Protein AF-A0A6L7PBS0-F1 (afdb_monomer_lite)

Secondary structure (DSSP, 8-state):
-HHHHHHTT---EEEE-SSTTHHHHHHHHHHHHHHHHT----EEEES-GGGGTT-S-------PPPPTT--HHHHHHHHHHHH-

Radius of gyration: 15.19 Å; chains: 1; bounding box: 37×24×37 Å

Foldseek 3Di:
DVLVCQLVQNAAEEAEDQDPPVQQVVQVVSVVCCVVSVYPHHGHYDPDPVVCPPDPDDDDPDADDDDPPDDPVNRCVRRVVVVD

Sequence (84 aa):
MAQILAARGYADVTLIDIVEGLPQGKALDIQEASPWVGTSVRVSGTNDWADTAGSDVVVVTSGVPRRPGMTREDLLGTNAGIVR

Structure (mmCIF, N/CA/C/O backbone):
data_AF-A0A6L7PBS0-F1
#
_entry.id   AF-A0A6L7PBS0-F1
#
loop_
_atom_site.group_PDB
_atom_site.id
_atom_site.type_symbol
_atom_site.label_atom_id
_atom_site.label_alt_id
_atom_site.label_comp_id
_atom_site.label_asym_id
_atom_site.label_entity_id
_atom_site.label_seq_id
_atom_site.pdbx_PDB_ins_code
_atom_site.Cartn_x
_atom_site.Cartn_y
_atom_site.Cartn_z
_atom_site.occupancy
_atom_site.B_iso_or_equiv
_atom_site.auth_seq_id
_atom_site.auth_comp_id
_atom_site.auth_asym_id
_atom_site.auth_atom_id
_atom_site.pdbx_PDB_model_num
ATOM 1 N N . MET A 1 1 ? 6.065 -2.534 5.284 1.00 86.75 1 MET A N 1
ATOM 2 C CA . MET A 1 1 ? 6.189 -3.858 4.626 1.00 86.75 1 MET A CA 1
ATOM 3 C C . MET A 1 1 ? 6.569 -3.741 3.156 1.00 86.75 1 MET A C 1
ATOM 5 O O . MET A 1 1 ? 7.516 -4.412 2.774 1.00 86.75 1 MET A O 1
ATOM 9 N N . ALA A 1 2 ? 5.923 -2.872 2.369 1.00 94.62 2 ALA A N 1
ATOM 10 C CA . ALA A 1 2 ? 6.235 -2.665 0.946 1.00 94.62 2 ALA A CA 1
ATOM 11 C C . ALA A 1 2 ? 7.733 -2.508 0.631 1.00 94.62 2 ALA A C 1
ATOM 13 O O . ALA A 1 2 ? 8.252 -3.237 -0.202 1.00 94.62 2 ALA A O 1
ATOM 14 N N . GLN A 1 3 ? 8.453 -1.6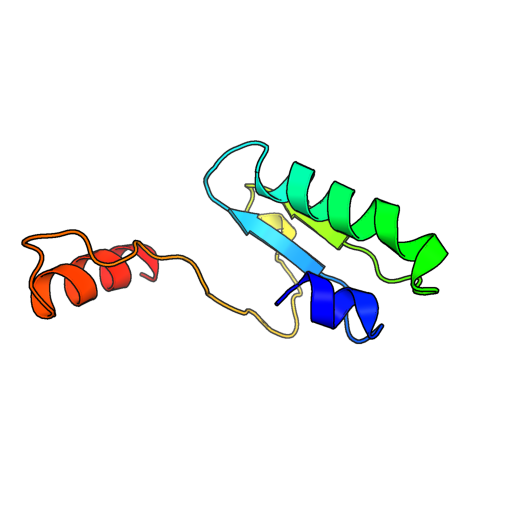57 1.370 1.00 95.44 3 GLN A N 1
ATOM 15 C CA . GLN A 1 3 ? 9.896 -1.467 1.176 1.00 95.44 3 GLN A CA 1
ATOM 16 C C . GLN A 1 3 ? 10.706 -2.768 1.308 1.00 95.44 3 GLN A C 1
ATOM 18 O O . GLN A 1 3 ? 11.646 -2.972 0.554 1.00 95.44 3 GLN A O 1
ATOM 23 N N . ILE A 1 4 ? 10.348 -3.664 2.236 1.00 96.12 4 ILE A N 1
ATOM 24 C CA . ILE A 1 4 ? 11.061 -4.940 2.423 1.00 96.12 4 ILE A CA 1
ATOM 25 C C . ILE A 1 4 ? 10.760 -5.897 1.265 1.00 96.12 4 ILE A C 1
ATOM 27 O O . ILE A 1 4 ? 11.669 -6.572 0.791 1.00 96.12 4 ILE A O 1
ATOM 31 N N . LEU A 1 5 ? 9.502 -5.956 0.814 1.00 96.00 5 LEU A N 1
ATOM 32 C CA . LEU A 1 5 ? 9.095 -6.789 -0.324 1.00 96.00 5 LEU A CA 1
ATOM 33 C C . LEU A 1 5 ? 9.798 -6.344 -1.610 1.00 96.00 5 LEU A C 1
ATOM 35 O O . LEU A 1 5 ? 10.382 -7.177 -2.302 1.00 96.00 5 LEU A O 1
ATOM 39 N N . ALA A 1 6 ? 9.814 -5.032 -1.860 1.00 96.06 6 ALA A N 1
ATOM 40 C CA . ALA A 1 6 ? 10.497 -4.435 -2.999 1.00 96.06 6 ALA A CA 1
ATOM 41 C C . ALA A 1 6 ? 12.013 -4.654 -2.921 1.00 96.06 6 ALA A C 1
ATOM 43 O O . ALA A 1 6 ? 12.598 -5.201 -3.849 1.00 96.06 6 ALA A O 1
ATOM 44 N N . ALA A 1 7 ? 12.640 -4.347 -1.779 1.00 96.19 7 ALA A N 1
ATOM 45 C CA . ALA A 1 7 ? 14.084 -4.494 -1.592 1.00 96.19 7 ALA A CA 1
ATOM 46 C C . ALA A 1 7 ? 14.588 -5.941 -1.731 1.00 96.19 7 ALA A C 1
ATOM 48 O O . ALA A 1 7 ? 15.752 -6.159 -2.053 1.00 96.19 7 ALA A O 1
ATOM 49 N N . ARG A 1 8 ? 13.732 -6.936 -1.476 1.00 96.44 8 ARG A N 1
ATOM 50 C CA . ARG A 1 8 ? 14.066 -8.357 -1.651 1.00 96.44 8 ARG A CA 1
ATOM 51 C C . ARG A 1 8 ? 13.705 -8.917 -3.025 1.00 96.44 8 ARG A C 1
ATOM 53 O O . ARG A 1 8 ? 14.014 -10.076 -3.284 1.00 96.44 8 ARG A O 1
ATOM 60 N N . GLY A 1 9 ? 13.063 -8.133 -3.889 1.00 95.56 9 GLY A N 1
ATOM 61 C CA . GLY A 1 9 ? 12.695 -8.585 -5.227 1.00 95.56 9 GLY A CA 1
ATOM 62 C C . GLY A 1 9 ? 11.529 -9.577 -5.266 1.00 95.56 9 GLY A C 1
ATOM 63 O O . GLY A 1 9 ? 11.462 -10.376 -6.193 1.00 95.56 9 GLY A O 1
ATOM 64 N N . TYR A 1 10 ? 10.660 -9.606 -4.249 1.00 95.62 10 TYR A N 1
ATOM 65 C CA . TYR A 1 10 ? 9.667 -10.683 -4.106 1.00 95.62 10 TYR A CA 1
ATOM 66 C C . TYR A 1 10 ? 8.371 -10.471 -4.883 1.00 95.62 10 TYR A C 1
ATOM 68 O O . TYR A 1 10 ? 7.742 -11.453 -5.266 1.00 95.62 10 TYR A O 1
ATOM 76 N N . ALA A 1 11 ? 7.946 -9.225 -5.072 1.00 96.25 11 ALA A N 1
ATOM 77 C CA . ALA A 1 11 ? 6.701 -8.907 -5.757 1.00 96.25 11 ALA A CA 1
ATOM 78 C C . ALA A 1 11 ? 6.711 -7.454 -6.225 1.00 96.25 11 ALA A C 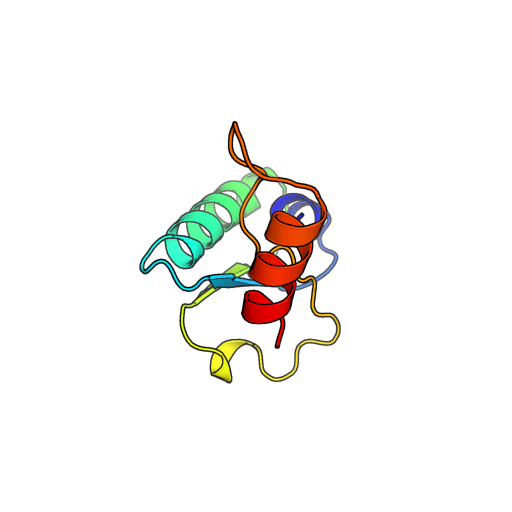1
ATOM 80 O O . ALA A 1 11 ? 7.289 -6.606 -5.543 1.00 96.25 11 ALA A O 1
ATOM 81 N N . ASP A 1 12 ? 6.009 -7.181 -7.323 1.00 97.44 12 ASP A N 1
ATOM 82 C CA . ASP A 1 12 ? 5.548 -5.833 -7.645 1.00 97.44 12 ASP A CA 1
ATOM 83 C C . ASP A 1 12 ? 4.519 -5.378 -6.606 1.00 97.44 12 ASP A C 1
ATOM 85 O O . ASP A 1 12 ? 3.743 -6.180 -6.080 1.00 97.44 12 ASP A O 1
ATOM 89 N N . VAL A 1 13 ? 4.551 -4.094 -6.249 1.00 97.75 13 VAL A N 1
ATOM 90 C CA . VAL A 1 13 ? 3.770 -3.566 -5.125 1.00 97.75 13 VAL A CA 1
ATOM 91 C C . VAL A 1 13 ? 2.951 -2.359 -5.559 1.00 97.75 13 VAL A C 1
ATOM 93 O O . VAL A 1 13 ? 3.502 -1.345 -5.983 1.00 97.75 13 VAL A O 1
ATOM 96 N N . THR A 1 14 ? 1.638 -2.432 -5.354 1.00 98.19 14 THR A N 1
ATOM 97 C CA . THR A 1 14 ? 0.734 -1.278 -5.428 1.00 98.19 14 THR A CA 1
ATOM 98 C C . THR A 1 14 ? 0.367 -0.839 -4.013 1.00 98.19 14 THR A C 1
ATOM 100 O O . THR A 1 14 ? -0.215 -1.599 -3.240 1.00 98.19 14 THR A O 1
ATOM 103 N N . LEU A 1 15 ? 0.742 0.386 -3.652 1.00 97.94 15 LEU A N 1
ATOM 104 C CA . LEU A 1 15 ? 0.350 1.039 -2.407 1.00 97.94 15 LEU A CA 1
ATOM 105 C C . LEU A 1 15 ? -0.953 1.797 -2.626 1.00 97.94 15 LEU A C 1
ATOM 107 O O . LEU A 1 15 ? -1.007 2.677 -3.479 1.00 97.94 15 LEU A O 1
ATOM 111 N N . ILE A 1 16 ? -1.966 1.504 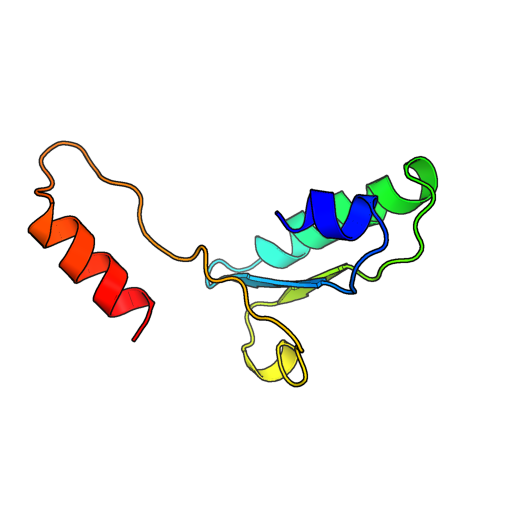-1.818 1.00 96.94 16 ILE A N 1
ATOM 112 C CA . ILE A 1 16 ? -3.224 2.246 -1.807 1.00 96.94 16 ILE A CA 1
ATOM 113 C C . ILE A 1 16 ? -3.438 2.916 -0.454 1.00 96.94 16 ILE A C 1
ATOM 115 O O . ILE A 1 16 ? -3.217 2.308 0.593 1.00 96.94 16 ILE A O 1
ATOM 119 N N . ASP A 1 17 ? -3.863 4.174 -0.484 1.00 96.50 17 ASP A N 1
ATOM 120 C CA . ASP A 1 17 ? -4.291 4.919 0.698 1.00 96.50 17 ASP A CA 1
ATOM 121 C C . ASP A 1 17 ? -5.408 5.899 0.308 1.00 96.50 17 ASP A C 1
ATOM 123 O O . ASP A 1 17 ? -5.552 6.252 -0.860 1.00 96.50 17 ASP A O 1
ATOM 127 N N . ILE A 1 18 ? -6.204 6.353 1.272 1.00 94.69 18 ILE A N 1
ATOM 128 C CA . ILE A 1 18 ? -7.222 7.392 1.053 1.00 94.69 18 ILE A CA 1
ATOM 129 C C . ILE A 1 18 ? -6.609 8.797 1.031 1.00 94.69 18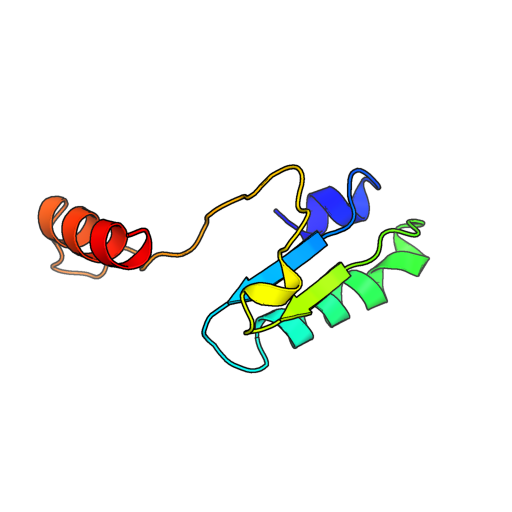 ILE A C 1
ATOM 131 O O . ILE A 1 18 ? -7.216 9.727 0.506 1.00 94.69 18 ILE A O 1
ATOM 135 N N . VAL A 1 19 ? -5.427 8.968 1.629 1.00 96.12 19 VAL A N 1
ATOM 136 C CA . VAL A 1 19 ? -4.728 10.252 1.669 1.00 96.12 19 VAL A CA 1
ATOM 137 C C . VAL A 1 19 ? -4.053 10.489 0.323 1.00 96.12 19 VAL A C 1
ATOM 139 O O . VAL A 1 19 ? -3.119 9.781 -0.055 1.00 96.12 19 VAL A O 1
ATOM 142 N N . GLU A 1 20 ? -4.522 11.497 -0.405 1.00 96.88 20 GLU A N 1
ATOM 143 C CA . GLU A 1 20 ? -3.986 11.865 -1.715 1.00 96.88 20 GLU A CA 1
ATOM 144 C C . GLU A 1 20 ? -2.490 12.214 -1.644 1.00 96.88 20 GLU A C 1
ATOM 146 O O . GLU A 1 20 ? -2.022 12.866 -0.707 1.00 96.88 20 GLU A O 1
ATOM 151 N N . GLY A 1 21 ? -1.718 11.739 -2.623 1.00 96.88 21 GLY A N 1
ATOM 152 C CA . GLY A 1 21 ? -0.279 11.997 -2.744 1.00 96.88 21 GLY A CA 1
ATOM 153 C C . GLY A 1 21 ? 0.608 11.170 -1.805 1.00 96.88 21 GLY A C 1
ATOM 154 O O . GLY A 1 21 ? 1.781 10.942 -2.113 1.00 96.88 21 GLY A O 1
ATOM 155 N N . LEU A 1 22 ? 0.072 10.672 -0.685 1.00 97.81 22 LEU A N 1
ATOM 156 C CA . LEU A 1 22 ? 0.817 9.843 0.262 1.00 97.81 22 LEU A CA 1
ATOM 157 C C . LEU A 1 22 ? 1.319 8.522 -0.356 1.00 97.81 22 LEU A C 1
A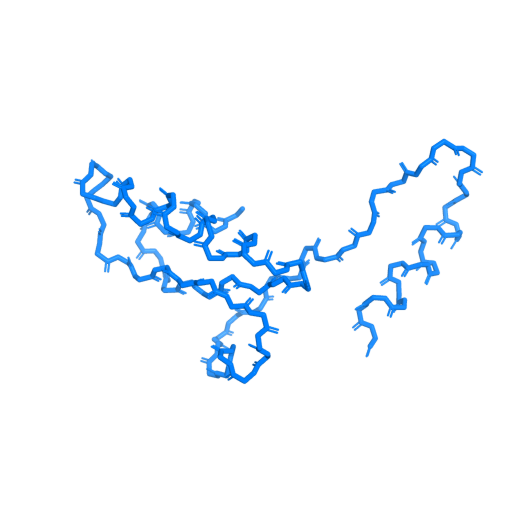TOM 159 O O . LEU A 1 22 ? 2.518 8.244 -0.226 1.00 97.81 22 LEU A O 1
ATOM 163 N N . PRO A 1 23 ? 0.478 7.691 -1.008 1.00 98.00 23 PRO A N 1
ATOM 164 C CA . PRO A 1 23 ? 0.947 6.427 -1.564 1.00 98.00 23 PRO A CA 1
ATOM 165 C C . PRO A 1 23 ? 1.907 6.650 -2.738 1.00 98.00 23 PRO A C 1
ATOM 167 O O . PRO A 1 23 ? 2.901 5.935 -2.839 1.00 98.00 23 PRO A O 1
ATOM 170 N N . GLN A 1 24 ? 1.680 7.672 -3.570 1.00 98.44 24 GLN A N 1
ATOM 171 C CA . GLN A 1 24 ? 2.553 8.046 -4.689 1.00 98.44 24 GLN A CA 1
ATOM 172 C C . GLN A 1 24 ? 3.940 8.457 -4.191 1.00 98.44 24 GLN A C 1
ATOM 174 O O . GLN A 1 24 ? 4.945 7.955 -4.690 1.00 98.44 24 GLN A O 1
ATOM 179 N N . GLY A 1 25 ? 4.001 9.321 -3.173 1.00 98.38 25 GLY A N 1
ATOM 180 C CA . GLY A 1 25 ? 5.264 9.762 -2.585 1.00 98.38 25 GLY A CA 1
ATOM 181 C C . GLY A 1 25 ? 6.051 8.608 -1.964 1.00 98.38 25 GLY A C 1
ATOM 182 O O . GLY A 1 25 ? 7.255 8.499 -2.172 1.00 98.38 25 GLY A O 1
ATOM 183 N N . LYS A 1 26 ? 5.375 7.691 -1.258 1.00 97.94 26 LYS A N 1
ATOM 184 C CA . LYS A 1 26 ? 6.018 6.488 -0.699 1.00 97.94 26 LYS A CA 1
ATOM 185 C C . LYS A 1 26 ? 6.505 5.522 -1.775 1.00 97.94 26 LYS A C 1
ATOM 187 O O . LYS A 1 26 ? 7.566 4.927 -1.615 1.00 97.94 26 LYS A O 1
ATOM 192 N N . ALA A 1 27 ? 5.729 5.336 -2.839 1.00 98.12 27 ALA A N 1
ATOM 193 C CA . ALA A 1 27 ? 6.132 4.499 -3.960 1.00 98.12 27 ALA A CA 1
ATOM 194 C C . ALA A 1 27 ? 7.369 5.074 -4.660 1.00 98.12 27 ALA A C 1
ATOM 196 O O . ALA A 1 27 ? 8.310 4.328 -4.918 1.00 98.12 27 ALA A O 1
ATOM 197 N N . LEU A 1 28 ? 7.394 6.392 -4.885 1.00 98.12 28 LEU A N 1
ATOM 198 C CA . LEU A 1 28 ? 8.537 7.098 -5.458 1.00 98.12 28 LEU A CA 1
ATOM 199 C C . LEU A 1 28 ? 9.794 6.933 -4.596 1.00 98.12 28 LEU A C 1
ATOM 201 O O . LEU A 1 28 ? 10.816 6.506 -5.118 1.00 98.12 28 LEU A O 1
ATOM 205 N N . ASP A 1 29 ? 9.696 7.169 -3.285 1.00 97.69 29 ASP A N 1
ATOM 206 C CA . ASP A 1 29 ? 10.811 7.012 -2.336 1.00 97.69 29 ASP A CA 1
ATOM 207 C C . ASP A 1 29 ? 11.420 5.592 -2.387 1.00 97.69 29 ASP A C 1
ATOM 209 O O . ASP A 1 29 ? 12.635 5.406 -2.468 1.00 97.69 29 ASP A O 1
ATOM 213 N N . ILE A 1 30 ? 10.575 4.555 -2.446 1.00 97.12 30 ILE A N 1
ATOM 214 C CA . ILE A 1 30 ? 11.045 3.167 -2.596 1.00 97.12 30 ILE A CA 1
ATOM 215 C C . ILE A 1 30 ? 11.674 2.937 -3.983 1.00 97.12 30 ILE A C 1
ATOM 217 O O . ILE A 1 30 ? 12.709 2.271 -4.095 1.00 97.12 30 ILE A O 1
ATOM 221 N N . GLN A 1 31 ? 11.069 3.469 -5.048 1.00 96.31 31 GLN A N 1
ATOM 222 C CA . GLN A 1 31 ? 11.555 3.287 -6.415 1.00 96.31 31 GLN A CA 1
ATOM 223 C C . GLN A 1 31 ? 12.913 3.977 -6.633 1.00 96.31 31 GLN A C 1
ATOM 225 O O . GLN A 1 31 ? 13.794 3.399 -7.269 1.00 96.31 31 GLN A O 1
ATOM 230 N N . GLU A 1 32 ? 13.133 5.154 -6.049 1.00 96.69 32 GLU A N 1
ATOM 231 C CA . GLU A 1 32 ? 14.405 5.888 -6.107 1.00 96.69 32 GLU A CA 1
ATOM 232 C C . GLU A 1 32 ? 15.546 5.146 -5.393 1.00 96.69 32 GLU A C 1
ATOM 234 O O . GLU A 1 32 ? 16.696 5.210 -5.830 1.00 96.69 32 GLU A O 1
ATOM 239 N N . ALA A 1 33 ? 15.240 4.351 -4.362 1.00 95.94 33 ALA A N 1
ATOM 240 C CA . ALA A 1 33 ? 16.215 3.474 -3.711 1.00 95.94 33 ALA A CA 1
ATOM 241 C C . ALA A 1 33 ? 16.562 2.214 -4.537 1.00 95.94 33 ALA A C 1
ATOM 243 O O . ALA A 1 33 ? 17.577 1.560 -4.282 1.00 95.94 33 ALA A O 1
ATOM 244 N N . SER A 1 34 ? 15.751 1.855 -5.538 1.00 94.69 34 SER A N 1
ATOM 245 C CA . SER A 1 34 ? 15.853 0.574 -6.260 1.00 94.69 34 SER A CA 1
ATOM 246 C C . SER A 1 34 ? 17.193 0.336 -6.975 1.00 94.69 34 SER A C 1
ATOM 248 O O . SER A 1 34 ? 17.705 -0.782 -6.865 1.00 94.69 34 SER A O 1
ATOM 250 N N . PRO A 1 35 ? 17.821 1.330 -7.644 1.00 94.25 35 PRO A N 1
ATOM 251 C CA . PRO A 1 35 ? 19.128 1.149 -8.282 1.00 94.25 35 PRO A CA 1
ATOM 252 C C . PRO A 1 35 ? 20.243 0.834 -7.285 1.00 94.25 35 PRO A C 1
ATOM 254 O O . PRO A 1 35 ? 21.156 0.077 -7.601 1.00 94.25 35 PRO A O 1
ATOM 257 N N . TRP A 1 36 ? 20.159 1.395 -6.077 1.00 96.25 36 TRP A N 1
ATOM 258 C CA . TRP A 1 36 ? 21.124 1.132 -5.013 1.00 96.25 36 TRP A CA 1
ATOM 259 C C . TRP A 1 36 ? 20.931 -0.256 -4.401 1.00 96.25 36 TRP A C 1
ATOM 261 O O . TRP A 1 36 ? 21.899 -0.967 -4.146 1.00 96.25 36 TRP A O 1
ATOM 271 N N . VAL A 1 37 ? 19.676 -0.658 -4.185 1.00 95.69 37 VAL A N 1
ATOM 272 C CA . VAL A 1 37 ? 19.348 -1.982 -3.635 1.00 95.69 37 VAL A CA 1
ATOM 273 C C . VAL A 1 37 ? 19.568 -3.099 -4.668 1.00 95.69 37 VAL A C 1
ATOM 275 O O . VAL A 1 37 ? 19.791 -4.246 -4.292 1.00 95.69 37 VAL A O 1
ATOM 278 N N . GLY A 1 38 ? 19.557 -2.773 -5.964 1.00 96.19 38 GLY A N 1
ATOM 279 C CA . GLY A 1 38 ? 19.797 -3.724 -7.051 1.00 96.19 38 GLY A CA 1
ATOM 280 C C . GLY A 1 38 ? 18.563 -4.546 -7.425 1.00 96.19 38 GLY A C 1
ATOM 281 O O . GLY A 1 38 ? 18.693 -5.709 -7.799 1.00 96.19 38 GLY A O 1
ATOM 282 N N . THR A 1 39 ? 17.366 -3.962 -7.315 1.00 95.75 39 THR A N 1
ATOM 283 C CA . THR A 1 39 ? 16.101 -4.635 -7.664 1.00 95.75 39 THR A CA 1
ATOM 284 C C . THR A 1 39 ? 15.422 -3.940 -8.837 1.00 95.75 39 THR A C 1
ATOM 286 O O . THR A 1 39 ? 15.511 -2.721 -8.978 1.00 95.75 39 THR A O 1
ATOM 289 N N . SER A 1 40 ? 14.707 -4.713 -9.650 1.00 94.00 40 SER A N 1
ATOM 290 C CA . SER A 1 40 ? 13.887 -4.216 -10.761 1.00 94.00 40 SER A CA 1
ATOM 291 C C . SER A 1 40 ? 12.385 -4.294 -10.475 1.00 94.00 40 SER A C 1
ATOM 293 O O . SER A 1 40 ? 11.589 -4.297 -11.411 1.00 94.00 40 SER A O 1
ATOM 295 N N . VAL A 1 41 ? 12.000 -4.402 -9.201 1.00 95.88 41 VAL A N 1
ATOM 296 C CA . VAL A 1 41 ? 10.593 -4.420 -8.788 1.00 95.88 41 VAL A CA 1
ATOM 297 C C . VAL A 1 41 ? 9.931 -3.092 -9.132 1.00 95.88 41 VAL A C 1
ATOM 299 O O . VAL A 1 41 ? 10.518 -2.020 -8.947 1.00 95.88 41 VAL A O 1
ATOM 302 N N . ARG A 1 42 ? 8.685 -3.165 -9.599 1.00 96.56 42 ARG A N 1
ATOM 303 C CA . ARG A 1 42 ? 7.829 -2.001 -9.785 1.00 96.56 42 ARG A CA 1
ATOM 304 C C . ARG A 1 42 ? 7.067 -1.706 -8.502 1.00 96.56 42 ARG A C 1
ATOM 306 O O . ARG A 1 42 ? 6.331 -2.550 -7.992 1.00 96.56 42 ARG A O 1
ATOM 313 N N . VAL A 1 43 ? 7.194 -0.475 -8.020 1.00 97.75 43 VAL A N 1
ATOM 314 C CA . VAL A 1 43 ? 6.382 0.045 -6.921 1.00 97.75 43 VAL A CA 1
ATOM 315 C C . VAL A 1 43 ? 5.545 1.205 -7.436 1.00 97.75 43 VAL A C 1
ATOM 317 O O . VAL A 1 43 ? 6.064 2.152 -8.021 1.00 97.75 43 VAL A O 1
ATOM 320 N N . SER A 1 44 ? 4.234 1.127 -7.234 1.00 98.00 44 SER A N 1
ATOM 321 C CA . SER A 1 44 ? 3.285 2.175 -7.605 1.00 98.00 44 SER A CA 1
ATOM 322 C C . SER A 1 44 ? 2.461 2.607 -6.397 1.00 98.00 44 SER A C 1
ATOM 324 O O . SER A 1 44 ? 2.338 1.873 -5.417 1.00 98.00 44 SER A O 1
ATOM 326 N N . GLY A 1 45 ? 1.939 3.829 -6.448 1.00 98.19 45 GLY A N 1
ATOM 327 C CA . GLY A 1 45 ? 1.075 4.389 -5.421 1.00 98.19 45 GLY A CA 1
ATOM 328 C C . GLY A 1 45 ? -0.188 4.952 -6.054 1.00 98.19 45 GLY A C 1
ATOM 329 O O . GLY A 1 45 ? -0.101 5.618 -7.082 1.00 98.19 45 GLY A O 1
ATOM 330 N N . THR A 1 46 ? -1.343 4.688 -5.453 1.00 98.25 46 THR A N 1
ATOM 331 C CA . THR A 1 46 ? -2.653 5.072 -5.986 1.00 98.25 46 THR A CA 1
ATOM 332 C C . THR A 1 46 ? -3.637 5.409 -4.869 1.00 98.25 46 THR A C 1
ATOM 334 O O . THR A 1 46 ? -3.476 4.997 -3.721 1.00 98.25 46 THR A O 1
ATOM 337 N N . ASN A 1 47 ? -4.673 6.160 -5.219 1.00 97.75 47 ASN A N 1
ATOM 338 C CA . ASN A 1 47 ? -5.852 6.371 -4.387 1.00 97.75 47 ASN A CA 1
ATOM 339 C C . ASN A 1 47 ? -7.095 5.666 -4.976 1.00 97.75 47 ASN A C 1
ATOM 341 O O . ASN A 1 47 ? -8.166 5.733 -4.377 1.00 97.75 47 ASN A O 1
ATOM 345 N N . ASP A 1 48 ? -6.963 4.999 -6.131 1.00 97.19 48 ASP A N 1
ATOM 346 C CA . ASP A 1 48 ? -8.037 4.264 -6.803 1.00 97.19 48 ASP A CA 1
ATOM 347 C C . ASP A 1 48 ? -7.893 2.754 -6.567 1.00 97.19 48 ASP A C 1
ATOM 349 O O . ASP A 1 48 ? -6.858 2.142 -6.832 1.00 97.19 48 ASP A O 1
ATOM 353 N N . TRP A 1 49 ? -8.964 2.131 -6.084 1.00 94.62 49 TRP A N 1
ATOM 354 C CA . TRP A 1 49 ? -9.024 0.688 -5.873 1.00 94.62 49 TRP A CA 1
ATOM 355 C C . TRP A 1 49 ? -8.904 -0.113 -7.169 1.00 94.62 49 TRP A C 1
ATOM 357 O O . TRP A 1 49 ? -8.418 -1.245 -7.121 1.00 94.62 49 TRP A O 1
ATOM 367 N N . ALA A 1 50 ? -9.301 0.444 -8.315 1.00 97.12 50 ALA A N 1
ATOM 368 C CA . ALA A 1 50 ? -9.194 -0.236 -9.604 1.00 97.12 50 ALA A CA 1
ATOM 369 C C . ALA A 1 50 ? -7.747 -0.648 -9.931 1.00 97.12 50 ALA A C 1
ATOM 371 O O . ALA A 1 50 ? -7.520 -1.730 -10.471 1.00 97.12 50 ALA A O 1
ATOM 372 N N . ASP A 1 51 ? -6.768 0.153 -9.510 1.00 96.69 51 ASP A N 1
ATOM 373 C CA . ASP A 1 51 ? -5.339 -0.095 -9.731 1.00 96.69 51 ASP A CA 1
ATOM 374 C C . ASP A 1 51 ? -4.777 -1.254 -8.887 1.00 96.69 51 ASP A C 1
ATOM 376 O O . ASP A 1 51 ? -3.655 -1.711 -9.109 1.00 96.69 51 ASP A O 1
ATOM 380 N N . THR A 1 52 ? -5.544 -1.753 -7.910 1.00 95.62 52 THR A N 1
ATOM 381 C CA . THR A 1 52 ? -5.180 -2.934 -7.106 1.00 95.62 52 THR A CA 1
ATOM 382 C C . THR A 1 52 ? -5.632 -4.251 -7.744 1.00 95.62 52 THR A C 1
ATOM 384 O O . THR A 1 52 ? -5.304 -5.333 -7.243 1.00 95.62 52 THR A O 1
ATOM 387 N N . ALA A 1 53 ? -6.384 -4.186 -8.848 1.00 97.06 53 ALA A N 1
ATOM 388 C CA . ALA A 1 53 ? -6.905 -5.359 -9.532 1.00 97.06 53 ALA A CA 1
ATOM 389 C C . ALA A 1 53 ? -5.782 -6.313 -9.970 1.00 97.06 53 ALA A C 1
ATOM 391 O O . ALA A 1 53 ? -4.742 -5.899 -10.476 1.00 97.06 53 ALA A O 1
ATOM 392 N N . GLY A 1 54 ? -6.010 -7.616 -9.789 1.00 95.94 54 GLY A N 1
ATOM 393 C CA . GLY A 1 54 ? -5.036 -8.650 -10.150 1.00 95.94 54 GLY A CA 1
ATOM 394 C C . GLY A 1 54 ? -3.931 -8.887 -9.118 1.00 95.94 54 GLY A C 1
ATOM 395 O O . GLY A 1 54 ? -3.040 -9.682 -9.386 1.00 95.94 54 GLY A O 1
ATOM 396 N N . SER A 1 55 ? -3.988 -8.249 -7.943 1.00 97.12 55 SER A N 1
ATOM 397 C CA . SER A 1 55 ? -3.074 -8.550 -6.834 1.00 97.12 55 SER A CA 1
ATOM 398 C C . SER A 1 55 ? -3.235 -9.996 -6.346 1.00 97.12 55 SER A C 1
ATOM 400 O O . SER A 1 55 ? -4.326 -10.386 -5.928 1.00 97.12 55 SER A O 1
ATOM 402 N N . ASP A 1 56 ? -2.142 -10.768 -6.318 1.00 97.62 56 ASP A N 1
ATOM 403 C CA . ASP A 1 56 ? -2.130 -12.136 -5.768 1.00 97.62 56 ASP A CA 1
ATOM 404 C C . ASP A 1 56 ? -2.316 -12.156 -4.241 1.00 97.62 56 ASP A C 1
ATOM 406 O O . ASP A 1 56 ? -2.862 -13.102 -3.670 1.00 97.62 56 ASP A O 1
ATOM 410 N N . VAL A 1 57 ? -1.838 -11.108 -3.561 1.00 96.50 57 VAL A N 1
ATOM 411 C CA . VAL A 1 57 ? -1.890 -10.954 -2.103 1.00 96.50 57 VAL A CA 1
ATOM 412 C C . VAL A 1 57 ? -2.223 -9.510 -1.750 1.00 96.50 57 VAL A C 1
ATOM 414 O O . VAL A 1 57 ? -1.608 -8.579 -2.263 1.00 96.50 57 VAL A O 1
ATOM 417 N N . VAL A 1 58 ? -3.148 -9.326 -0.804 1.00 95.56 58 VAL A N 1
ATOM 418 C CA . VAL A 1 58 ? -3.496 -8.015 -0.242 1.00 95.56 58 VAL A CA 1
ATOM 419 C C . VAL A 1 58 ? -3.090 -7.968 1.227 1.00 95.56 58 VAL A C 1
ATOM 421 O O . VAL A 1 58 ? -3.504 -8.805 2.029 1.00 95.56 58 VAL A O 1
ATOM 424 N N . VAL A 1 59 ? -2.285 -6.968 1.592 1.00 94.81 59 VAL A N 1
ATOM 425 C CA . VAL A 1 59 ? -1.888 -6.710 2.982 1.00 94.81 59 VAL A CA 1
ATOM 426 C C . VAL A 1 59 ? -2.617 -5.468 3.479 1.00 94.81 59 VAL A C 1
ATOM 428 O O . VAL A 1 59 ? -2.291 -4.351 3.084 1.00 94.81 59 VAL A O 1
ATOM 431 N N . VAL A 1 60 ? -3.587 -5.657 4.372 1.00 93.31 60 VAL A N 1
ATOM 432 C CA . VAL A 1 60 ? -4.369 -4.556 4.947 1.00 93.31 60 VAL A CA 1
ATOM 433 C C . VAL A 1 60 ? -3.694 -4.057 6.220 1.00 93.31 60 VAL A C 1
ATOM 435 O O . VAL A 1 60 ? -3.683 -4.740 7.243 1.00 93.31 60 VAL A O 1
ATOM 438 N N . THR A 1 61 ? -3.133 -2.851 6.157 1.00 91.50 61 THR A N 1
ATOM 439 C CA . THR A 1 61 ? -2.617 -2.127 7.334 1.00 91.50 61 THR A CA 1
ATOM 440 C C . THR A 1 61 ? -3.441 -0.888 7.673 1.00 91.50 61 THR A C 1
ATOM 442 O O . THR A 1 61 ? -3.094 -0.167 8.607 1.00 91.50 61 THR A O 1
ATOM 445 N N . SER A 1 62 ? -4.502 -0.624 6.907 1.00 88.75 62 SER A N 1
ATOM 446 C CA . SER A 1 62 ? -5.393 0.516 7.097 1.00 88.75 62 SER A CA 1
ATOM 447 C C . SER A 1 62 ? -6.093 0.427 8.446 1.00 88.75 62 SER A C 1
ATOM 449 O O . SER A 1 62 ? -6.629 -0.612 8.830 1.00 88.75 62 SER A O 1
ATOM 451 N N . GLY A 1 63 ? -6.078 1.534 9.173 1.00 90.44 63 GLY A N 1
ATOM 452 C CA . GLY A 1 63 ? -6.655 1.614 10.500 1.00 90.44 63 GLY A CA 1
ATOM 453 C C . GLY A 1 63 ? -6.153 2.841 11.235 1.00 90.44 63 GLY A C 1
ATOM 454 O O . GLY A 1 63 ? -5.157 3.462 10.861 1.00 90.44 63 GLY A O 1
ATOM 455 N N . VAL A 1 64 ? -6.849 3.187 12.308 1.00 91.38 64 VAL A N 1
ATOM 456 C CA . VAL A 1 64 ? -6.418 4.245 13.213 1.00 91.38 64 VAL A CA 1
ATOM 457 C C . VAL A 1 64 ? -5.638 3.646 14.383 1.00 91.38 64 VAL A C 1
ATOM 459 O O . VAL A 1 64 ? -6.037 2.613 14.936 1.00 91.38 64 VAL A O 1
ATOM 462 N N . PRO A 1 65 ? -4.529 4.279 14.802 1.00 91.06 65 PRO A N 1
ATOM 463 C CA . PRO A 1 65 ? -3.869 3.909 16.040 1.00 91.06 65 PRO A CA 1
ATOM 464 C C . PRO A 1 65 ? -4.763 4.260 17.234 1.00 91.06 65 PRO A C 1
ATOM 466 O O . PRO A 1 65 ? -5.585 5.181 17.188 1.00 91.06 65 PRO A O 1
ATOM 469 N N . ARG A 1 66 ? -4.574 3.542 18.344 1.00 93.38 66 ARG A N 1
ATOM 470 C CA . ARG A 1 66 ? -5.283 3.836 19.592 1.00 93.38 66 ARG A CA 1
ATOM 471 C C . ARG A 1 66 ? -4.933 5.243 20.077 1.00 93.38 66 ARG A C 1
ATOM 473 O O . ARG A 1 66 ? -3.760 5.568 20.241 1.00 93.38 66 ARG A O 1
ATOM 480 N N . ARG A 1 67 ? -5.954 6.055 20.357 1.00 91.12 67 ARG A N 1
ATOM 481 C CA . ARG A 1 67 ? -5.796 7.399 20.935 1.00 91.12 67 ARG A CA 1
ATOM 482 C C . ARG A 1 67 ? -5.944 7.368 22.464 1.00 91.12 67 ARG A C 1
ATOM 484 O O . ARG A 1 67 ? -6.628 6.477 22.979 1.00 91.12 67 ARG A O 1
ATOM 491 N N . PRO A 1 68 ? -5.335 8.313 23.207 1.00 93.19 68 PRO A N 1
ATOM 492 C CA . PRO A 1 68 ? -5.575 8.447 24.643 1.00 93.19 68 PRO A CA 1
ATOM 493 C C . PRO A 1 68 ? -7.075 8.559 24.947 1.00 93.19 68 PRO A C 1
ATOM 495 O O . PRO A 1 68 ? -7.794 9.273 24.254 1.00 93.19 68 PRO A O 1
ATOM 498 N N . GLY A 1 69 ? -7.551 7.826 25.957 1.00 92.25 69 GLY A N 1
ATOM 499 C CA . GLY A 1 69 ? -8.972 7.783 26.333 1.00 92.25 69 GLY A CA 1
ATOM 500 C C . GLY A 1 69 ? -9.842 6.811 25.525 1.00 92.25 69 GLY A C 1
ATOM 501 O O . GLY A 1 69 ? -10.991 6.601 25.890 1.00 92.25 69 GLY A O 1
ATOM 502 N N . MET A 1 70 ? -9.311 6.175 24.476 1.00 93.31 70 MET A N 1
ATOM 503 C CA . MET A 1 70 ? -10.048 5.199 23.665 1.00 93.31 70 MET A CA 1
ATOM 504 C C . MET A 1 70 ? -10.038 3.807 24.316 1.00 93.31 70 MET A C 1
ATOM 506 O O . MET A 1 70 ? -8.969 3.302 24.701 1.00 93.31 70 MET A O 1
ATOM 510 N N . THR A 1 71 ? -11.202 3.159 24.415 1.00 94.25 71 THR A N 1
ATOM 511 C CA . THR A 1 71 ? -11.302 1.766 24.886 1.00 94.25 71 THR A CA 1
ATOM 512 C C . THR A 1 71 ? -10.856 0.774 23.806 1.00 94.25 71 THR A C 1
ATOM 514 O O . THR A 1 71 ? -10.563 1.147 22.665 1.00 94.25 71 THR A O 1
ATOM 517 N N . ARG A 1 72 ? -10.739 -0.510 24.168 1.00 91.69 72 ARG A N 1
ATOM 518 C CA . ARG A 1 72 ? -10.404 -1.564 23.199 1.00 91.69 72 ARG A CA 1
ATOM 519 C C . ARG A 1 72 ? -11.563 -1.775 22.222 1.00 91.69 72 ARG A C 1
ATOM 521 O O . ARG A 1 72 ? -11.325 -1.985 21.036 1.00 91.69 72 ARG A O 1
ATOM 528 N N . GLU A 1 73 ? -12.785 -1.688 22.727 1.00 92.94 73 GLU A N 1
ATOM 529 C CA . GLU A 1 73 ? -14.035 -1.829 21.993 1.00 92.94 73 GLU A CA 1
ATOM 530 C C . GLU A 1 73 ? -14.208 -0.688 20.985 1.00 92.94 73 GLU A C 1
ATOM 532 O O . GLU A 1 73 ? -14.490 -0.955 19.819 1.00 92.94 73 GLU A O 1
ATOM 537 N N . ASP A 1 74 ? -13.929 0.559 21.381 1.00 92.06 74 ASP A N 1
ATOM 538 C CA . ASP A 1 74 ? -13.986 1.713 20.470 1.00 92.06 74 ASP A CA 1
ATOM 539 C C . ASP A 1 74 ? -12.989 1.567 19.311 1.00 92.06 74 ASP A C 1
ATOM 541 O O . ASP A 1 74 ? -13.297 1.878 18.155 1.00 92.06 74 ASP A O 1
ATOM 545 N N . LEU A 1 75 ? -11.769 1.101 19.613 1.00 92.56 75 LEU A N 1
ATOM 546 C CA . LEU A 1 75 ? -10.725 0.880 18.611 1.00 92.56 75 LEU A CA 1
ATOM 547 C C . LEU A 1 75 ? -11.132 -0.214 17.621 1.00 92.56 75 LEU A C 1
ATOM 549 O O . LEU A 1 75 ? -10.981 -0.034 16.412 1.00 92.56 75 LEU A O 1
ATOM 553 N N . LEU A 1 76 ? -11.659 -1.329 18.135 1.00 91.50 76 LEU A N 1
ATOM 554 C CA . LEU A 1 76 ? -12.176 -2.422 17.317 1.00 91.50 76 LEU A CA 1
ATOM 555 C C . LEU A 1 76 ? -13.325 -1.946 16.428 1.00 91.50 76 LEU A C 1
ATOM 557 O O . LEU A 1 76 ? -13.291 -2.205 15.230 1.00 91.50 76 LEU A O 1
ATOM 561 N N . GLY A 1 77 ? -14.292 -1.212 16.982 1.00 92.19 77 GLY A N 1
ATOM 562 C CA . GLY A 1 77 ? -15.424 -0.675 16.226 1.00 92.19 77 GLY A CA 1
ATOM 563 C C . GLY A 1 77 ? -14.989 0.276 15.111 1.00 92.19 77 GLY A C 1
ATOM 564 O O . GLY A 1 77 ? -15.457 0.156 13.981 1.00 92.19 77 GLY A O 1
ATOM 565 N N . THR A 1 78 ? -14.037 1.167 15.396 1.00 91.56 78 THR A N 1
ATOM 566 C CA . THR A 1 78 ? -13.525 2.117 14.395 1.00 91.56 78 THR A CA 1
ATOM 567 C C . THR A 1 78 ? -12.790 1.400 13.262 1.00 91.56 78 THR A C 1
ATOM 569 O O . THR A 1 78 ? -13.073 1.651 12.094 1.00 91.56 78 THR A O 1
ATOM 572 N N . ASN A 1 79 ? -11.882 0.472 13.580 1.00 91.75 79 ASN A N 1
ATOM 573 C CA . ASN A 1 79 ? -11.130 -0.256 12.553 1.00 91.75 79 ASN A CA 1
ATOM 574 C C . ASN A 1 79 ? -11.999 -1.262 11.786 1.00 91.75 79 ASN A C 1
ATOM 576 O O . ASN A 1 79 ? -11.785 -1.453 10.594 1.00 91.75 79 ASN A O 1
ATOM 580 N N . ALA A 1 80 ? -13.022 -1.844 12.418 1.00 89.69 80 ALA A N 1
ATOM 581 C CA . ALA A 1 80 ? -14.001 -2.675 11.720 1.00 89.69 8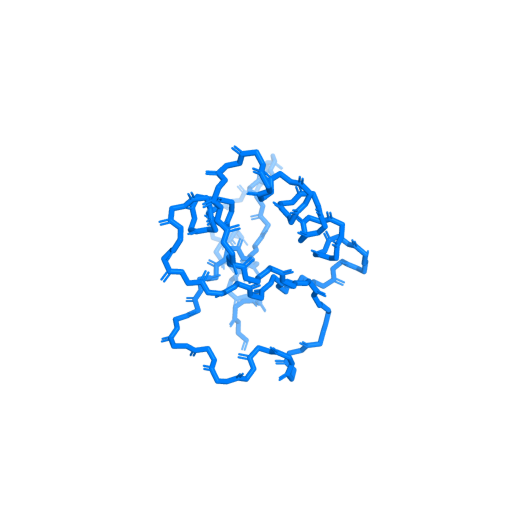0 ALA A CA 1
ATOM 582 C C . ALA A 1 80 ? -14.772 -1.879 10.655 1.00 89.69 80 ALA A C 1
ATOM 584 O O . ALA A 1 80 ? -15.053 -2.417 9.591 1.00 89.69 80 ALA A O 1
ATOM 585 N N . GLY A 1 81 ? -15.073 -0.601 10.911 1.00 89.12 81 GLY A N 1
ATOM 586 C CA . GLY A 1 81 ? -15.686 0.285 9.919 1.00 89.12 81 GLY A CA 1
ATOM 587 C C . GLY A 1 81 ? -14.765 0.656 8.752 1.00 89.12 81 GLY A C 1
ATOM 588 O O . GLY A 1 81 ? -15.264 0.943 7.675 1.00 89.12 81 GLY A O 1
ATOM 589 N N . ILE A 1 82 ? -13.443 0.635 8.950 1.00 87.56 82 ILE A N 1
ATOM 590 C CA . ILE A 1 82 ? -12.448 0.915 7.897 1.00 87.56 82 ILE A CA 1
ATOM 591 C C . ILE A 1 82 ? -12.240 -0.302 6.984 1.00 87.56 82 ILE A C 1
ATOM 593 O O . ILE A 1 82 ? -11.968 -0.141 5.800 1.00 87.56 82 ILE A O 1
ATOM 597 N N . VAL A 1 83 ? -12.325 -1.513 7.541 1.00 85.19 83 VAL A N 1
ATOM 598 C CA . VAL A 1 83 ? -12.095 -2.770 6.804 1.00 85.19 83 VAL A CA 1
ATOM 599 C C . VAL A 1 83 ? -13.349 -3.256 6.065 1.00 85.19 83 VAL A C 1
ATOM 601 O O . VAL A 1 83 ? -13.229 -4.057 5.140 1.00 85.19 83 VAL A O 1
ATOM 604 N N . ARG A 1 84 ? -14.537 -2.818 6.491 1.00 73.06 84 ARG A N 1
ATOM 605 C CA . ARG A 1 84 ? -15.826 -3.222 5.919 1.00 73.06 84 ARG A CA 1
ATOM 606 C C . ARG A 1 84 ? -16.096 -2.558 4.574 1.00 73.06 84 ARG A C 1
ATOM 608 O O . ARG A 1 84 ? -16.623 -3.286 3.705 1.00 73.06 84 ARG A O 1
#

pLDDT: mean 94.7, std 3.77, range [73.06, 98.44]